Protein AF-A0AAV4P4Y8-F1 (afdb_monomer_lite)

Organism: Caerostris extrusa (NCBI:txid172846)

Radius of gyration: 26.39 Å; chains: 1; bounding box: 56×54×72 Å

InterPro domains:
  IPR024332 MOZART2 family [PF12926] (7-69)
  IPR024332 MOZART2 family [PTHR28578] (13-83)

pLDDT: mean 70.35, std 20.5, range [38.97, 96.69]

Sequence (98 aa):
MSENNQHSKVSFYPQGKTTVLTSRDKDLYELCQLSSTPLEPELFKICIELLRMDVSPSALVDVLHNMATQVSNQNFVSKRNTQNRTSGSEKKKTSCSC

Structure (mmCIF, N/CA/C/O backbone):
data_AF-A0AAV4P4Y8-F1
#
_entry.id   AF-A0AAV4P4Y8-F1
#
loop_
_atom_site.group_PDB
_atom_site.id
_atom_site.type_symbol
_atom_site.label_atom_id
_atom_site.label_alt_id
_atom_site.label_comp_id
_atom_site.label_asym_id
_atom_site.label_entity_id
_atom_site.label_seq_id
_atom_site.pdbx_PDB_ins_code
_atom_site.Cartn_x
_atom_site.Cartn_y
_atom_site.Cartn_z
_atom_site.occupancy
_atom_site.B_iso_or_equiv
_atom_site.auth_seq_id
_atom_site.auth_comp_id
_atom_site.auth_asym_id
_atom_site.auth_atom_id
_atom_site.pdbx_PDB_model_num
ATOM 1 N N . MET A 1 1 ? -24.555 37.194 -26.036 1.00 38.97 1 MET A N 1
ATOM 2 C CA . MET A 1 1 ? -24.799 36.378 -24.830 1.00 38.97 1 MET A CA 1
ATOM 3 C C . MET A 1 1 ? -23.822 35.219 -24.897 1.00 38.97 1 MET A C 1
ATOM 5 O O . MET A 1 1 ? -24.007 34.362 -25.745 1.00 38.97 1 MET A O 1
ATOM 9 N N . SER A 1 2 ? -22.730 35.268 -24.133 1.00 45.00 2 SER A N 1
ATOM 10 C CA . SER A 1 2 ? -21.706 34.213 -24.132 1.00 45.00 2 SER A CA 1
ATOM 11 C C . SER A 1 2 ? -21.866 33.392 -22.858 1.00 45.00 2 SER A C 1
ATOM 13 O O . SER A 1 2 ? -21.701 33.924 -21.761 1.00 45.00 2 SER A O 1
ATOM 15 N N . GLU A 1 3 ? -22.249 32.127 -23.009 1.00 45.66 3 GLU A N 1
ATOM 16 C CA . GLU A 1 3 ? -22.411 31.172 -21.914 1.00 45.66 3 GLU A CA 1
ATOM 17 C C . GLU A 1 3 ? -21.037 30.745 -21.379 1.00 45.66 3 GLU A C 1
ATOM 19 O O . GLU A 1 3 ? -20.237 30.123 -22.076 1.00 45.66 3 GLU A O 1
ATOM 24 N N . ASN A 1 4 ? -20.754 31.101 -20.125 1.00 45.25 4 ASN A N 1
ATOM 25 C CA . ASN A 1 4 ? -19.580 30.643 -19.391 1.00 45.25 4 ASN A CA 1
ATOM 26 C C . ASN A 1 4 ? -19.884 29.281 -18.753 1.00 45.25 4 ASN A C 1
ATOM 28 O O . ASN A 1 4 ? -20.525 29.211 -17.706 1.00 45.25 4 ASN A O 1
ATOM 32 N N . ASN A 1 5 ? -19.405 28.202 -19.370 1.00 55.59 5 ASN A N 1
ATOM 33 C CA . ASN A 1 5 ? -19.446 26.857 -18.802 1.00 55.59 5 ASN A CA 1
ATOM 34 C C . ASN A 1 5 ? -18.287 26.674 -17.803 1.00 55.59 5 ASN A C 1
ATOM 36 O O . ASN A 1 5 ? -17.173 26.301 -18.179 1.00 55.59 5 ASN A O 1
ATOM 40 N N . GLN A 1 6 ? -18.535 26.982 -16.527 1.00 52.12 6 GLN A N 1
ATOM 41 C CA . GLN A 1 6 ? -17.615 26.660 -15.435 1.00 52.12 6 GLN A CA 1
ATOM 42 C C . GLN A 1 6 ? -17.715 25.167 -15.114 1.00 52.12 6 GLN A C 1
ATOM 44 O O . GLN A 1 6 ? -18.572 24.728 -14.354 1.00 52.12 6 GLN A O 1
ATOM 49 N N . HIS A 1 7 ? -16.808 24.383 -15.692 1.00 48.91 7 HIS A N 1
ATOM 50 C CA . HIS A 1 7 ? -16.586 23.002 -15.287 1.00 48.91 7 HIS A CA 1
ATOM 51 C C . HIS A 1 7 ? -15.912 23.018 -13.905 1.00 48.91 7 HIS A C 1
ATOM 53 O O . HIS A 1 7 ? -14.751 23.414 -13.770 1.00 48.91 7 HIS A O 1
ATOM 59 N N . SER A 1 8 ? -16.653 22.638 -12.867 1.00 48.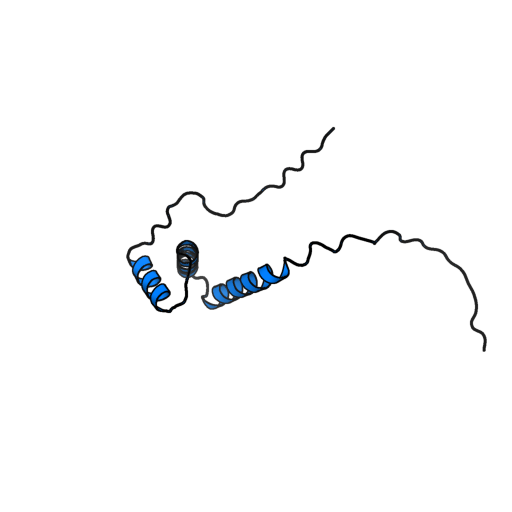03 8 SER A N 1
ATOM 60 C CA . SER A 1 8 ? -16.172 22.554 -11.489 1.00 48.03 8 SER A CA 1
ATOM 61 C C . SER A 1 8 ? -15.015 21.554 -11.409 1.00 48.03 8 SER A C 1
ATOM 63 O O . SER A 1 8 ? -15.225 20.342 -11.421 1.00 48.03 8 SER A O 1
ATOM 65 N N . LYS A 1 9 ? -13.771 22.039 -11.318 1.00 52.88 9 LYS A N 1
ATOM 66 C CA . LYS A 1 9 ? -12.633 21.205 -10.915 1.00 52.88 9 LYS A CA 1
ATOM 67 C C . LYS A 1 9 ? -12.786 20.896 -9.429 1.00 52.88 9 LYS A C 1
ATOM 69 O O . LYS A 1 9 ? -12.312 21.650 -8.585 1.00 52.88 9 LYS A O 1
ATOM 74 N N . VAL A 1 10 ? -13.473 19.804 -9.105 1.00 47.41 10 VAL A N 1
ATOM 75 C CA . VAL A 1 10 ? -13.491 19.286 -7.737 1.00 47.41 10 VAL A CA 1
ATOM 76 C C . VAL A 1 10 ? -12.116 18.676 -7.465 1.00 47.41 10 VAL A C 1
ATOM 78 O O . VAL A 1 10 ? -11.821 17.553 -7.866 1.00 47.41 10 VAL A O 1
ATOM 81 N N . SER A 1 11 ? -11.229 19.460 -6.852 1.00 48.19 11 SER A N 1
ATOM 82 C CA . SER A 1 11 ? -9.954 18.967 -6.332 1.00 48.19 11 SER A CA 1
ATOM 83 C C . SER A 1 11 ? -10.225 18.253 -5.011 1.00 48.19 11 SER A C 1
ATOM 85 O O . SER A 1 11 ? -10.378 18.898 -3.980 1.00 48.19 11 SER A O 1
ATOM 87 N N . PHE A 1 12 ? -10.293 16.922 -5.048 1.00 55.06 12 PHE A N 1
ATOM 88 C CA . PHE A 1 12 ? -10.479 16.073 -3.863 1.00 55.06 12 PHE A CA 1
ATOM 89 C C . PHE A 1 12 ? -9.203 15.873 -3.028 1.00 55.06 12 PHE A C 1
ATOM 91 O O . PHE A 1 12 ? -9.225 15.130 -2.051 1.00 55.06 12 PHE A O 1
ATOM 98 N N . TYR A 1 13 ? -8.092 16.529 -3.368 1.00 49.66 13 TYR A N 1
ATOM 99 C CA . TYR A 1 13 ? -6.882 16.449 -2.556 1.00 49.66 13 TYR A CA 1
ATOM 100 C C . TYR A 1 13 ? -6.947 17.471 -1.419 1.00 49.66 13 TYR A C 1
ATOM 102 O O . TYR A 1 13 ? -7.094 18.665 -1.702 1.00 49.66 13 TYR A O 1
ATOM 110 N N . PRO A 1 14 ? -6.816 17.052 -0.146 1.00 58.19 14 PRO A N 1
ATOM 111 C CA . PRO A 1 14 ? -6.627 17.986 0.951 1.00 58.19 14 PRO A CA 1
ATOM 112 C C . PRO A 1 14 ? -5.310 18.740 0.729 1.00 58.19 14 PRO A C 1
ATOM 114 O O . PRO A 1 14 ? -4.223 18.249 1.026 1.00 58.19 14 PRO A O 1
ATOM 117 N N . GLN A 1 15 ? -5.410 19.947 0.171 1.00 55.78 15 GLN A N 1
ATOM 118 C CA . GLN A 1 15 ? -4.303 20.889 0.092 1.00 55.78 15 GLN A CA 1
ATOM 119 C C . GLN A 1 15 ? -3.875 21.267 1.516 1.00 55.78 15 GLN A C 1
ATOM 121 O O . GLN A 1 15 ? -4.679 21.756 2.307 1.00 55.78 15 GLN A O 1
ATOM 126 N N . GLY A 1 16 ? -2.590 21.082 1.824 1.00 49.59 16 GLY A N 1
ATOM 127 C CA . GLY A 1 16 ? -1.934 21.876 2.865 1.00 49.59 16 GLY A CA 1
ATOM 128 C C . GLY A 1 16 ? -1.568 21.178 4.172 1.00 49.59 16 GLY A C 1
ATOM 129 O O . GLY A 1 16 ? -1.481 21.848 5.197 1.00 49.59 16 GLY A O 1
ATOM 130 N N . LYS A 1 17 ? -1.290 19.871 4.179 1.00 51.59 17 LYS A N 1
ATOM 131 C CA . LYS A 1 17 ? -0.532 19.270 5.287 1.00 51.59 17 LYS A CA 1
ATOM 132 C C . LYS A 1 17 ? 0.710 18.624 4.713 1.00 51.59 17 LYS A C 1
ATOM 134 O O . LYS A 1 17 ? 0.604 17.659 3.964 1.00 51.59 17 LYS A O 1
ATOM 139 N N . THR A 1 18 ? 1.867 19.186 5.055 1.00 54.28 18 THR A N 1
ATOM 140 C CA . THR A 1 18 ? 3.171 18.564 4.830 1.00 54.28 18 THR A CA 1
ATOM 141 C C . THR A 1 18 ? 3.059 17.063 5.099 1.00 54.28 18 THR A C 1
ATOM 143 O O . THR A 1 18 ? 2.433 16.632 6.074 1.00 54.28 18 THR A O 1
ATOM 146 N N . THR A 1 19 ? 3.599 16.255 4.193 1.00 60.72 19 THR A N 1
ATOM 147 C CA . THR A 1 19 ? 3.633 14.787 4.244 1.00 60.72 19 THR A CA 1
ATOM 148 C C . THR A 1 19 ? 4.592 14.325 5.334 1.00 60.72 19 THR A C 1
ATOM 150 O O . THR A 1 19 ? 5.569 13.622 5.116 1.00 60.72 19 THR A O 1
ATOM 153 N N . VAL A 1 20 ? 4.328 14.767 6.559 1.00 70.38 20 VAL A N 1
ATOM 154 C CA . VAL A 1 20 ? 5.062 14.360 7.740 1.00 70.38 20 VAL A CA 1
ATOM 155 C C . VAL A 1 20 ? 4.527 12.992 8.119 1.00 70.38 20 VAL A C 1
ATOM 157 O O . VAL A 1 20 ? 3.431 12.862 8.666 1.00 70.38 20 VAL A O 1
ATOM 160 N N . LEU A 1 21 ? 5.297 11.968 7.767 1.00 77.25 21 LEU A N 1
ATOM 161 C CA . LEU A 1 21 ? 5.122 10.626 8.298 1.00 77.25 21 LEU A CA 1
ATOM 162 C C . LEU A 1 21 ? 5.441 10.653 9.797 1.00 77.25 21 LEU A C 1
ATOM 164 O O . LEU A 1 21 ? 6.429 11.268 10.220 1.00 77.25 21 LEU A O 1
ATOM 168 N N . THR A 1 22 ? 4.607 10.000 10.606 1.00 81.81 22 THR A N 1
ATOM 169 C CA . THR A 1 22 ? 4.926 9.777 12.024 1.00 81.81 22 THR A CA 1
ATOM 170 C C . THR A 1 22 ? 6.174 8.895 12.137 1.00 81.81 22 THR A C 1
ATOM 172 O O . THR A 1 22 ? 6.510 8.198 11.183 1.00 81.81 22 THR A O 1
ATOM 175 N N . SER A 1 23 ? 6.874 8.887 13.279 1.00 80.69 23 SER A N 1
ATOM 176 C CA . SER A 1 23 ? 8.095 8.072 13.435 1.00 80.69 23 SER A CA 1
ATOM 177 C C . SER A 1 23 ? 7.865 6.597 13.084 1.00 80.69 23 SER A C 1
ATOM 179 O O . SER A 1 23 ? 8.649 6.021 12.348 1.00 80.69 23 SER A O 1
ATOM 181 N N . ARG A 1 24 ? 6.725 6.028 13.496 1.00 81.81 24 ARG A N 1
ATOM 182 C CA . ARG A 1 24 ? 6.344 4.652 13.145 1.00 81.81 24 ARG A CA 1
ATOM 183 C C . ARG A 1 24 ? 6.092 4.464 11.645 1.00 81.81 24 ARG A C 1
ATOM 185 O O . ARG A 1 24 ? 6.428 3.424 11.091 1.00 81.81 24 ARG A O 1
ATOM 192 N N . ASP A 1 25 ? 5.475 5.447 10.993 1.00 87.88 25 ASP A N 1
ATOM 193 C CA . ASP A 1 25 ? 5.190 5.377 9.556 1.00 87.88 25 ASP A CA 1
ATOM 194 C C . ASP A 1 25 ? 6.476 5.529 8.727 1.00 87.88 25 ASP A C 1
ATOM 196 O O . ASP A 1 25 ? 6.567 4.967 7.640 1.00 87.88 25 ASP A O 1
ATOM 200 N N . LYS A 1 26 ? 7.490 6.234 9.249 1.00 87.94 26 LYS A N 1
ATOM 201 C CA . LYS A 1 26 ? 8.815 6.336 8.619 1.00 87.94 26 LYS A CA 1
ATOM 202 C C . LYS A 1 26 ? 9.538 4.995 8.576 1.00 87.94 26 LYS A C 1
ATOM 204 O O . LYS A 1 26 ? 10.052 4.655 7.519 1.00 87.94 26 LYS A O 1
ATOM 209 N N . ASP A 1 27 ? 9.521 4.231 9.667 1.00 89.88 27 ASP A N 1
ATOM 210 C CA . ASP A 1 27 ? 10.166 2.911 9.715 1.00 89.88 27 ASP A CA 1
ATOM 211 C C . ASP A 1 27 ? 9.532 1.953 8.691 1.00 89.88 27 ASP A C 1
ATOM 213 O O . ASP A 1 27 ? 10.215 1.246 7.952 1.00 89.88 27 ASP A O 1
ATOM 217 N N . LEU A 1 28 ? 8.198 1.968 8.591 1.00 90.31 28 LEU A N 1
ATOM 218 C CA . LEU A 1 28 ? 7.464 1.177 7.600 1.00 90.31 28 LEU A CA 1
ATOM 219 C C . LEU A 1 28 ? 7.734 1.643 6.161 1.00 90.31 28 LEU A C 1
ATOM 221 O O . LEU A 1 28 ? 7.838 0.813 5.257 1.00 90.31 28 LEU A O 1
ATOM 225 N N . TYR A 1 29 ? 7.861 2.954 5.946 1.00 89.75 29 TYR A N 1
ATOM 226 C CA . TYR A 1 29 ? 8.234 3.511 4.650 1.00 89.75 29 TYR A CA 1
ATOM 227 C C . TYR A 1 29 ? 9.654 3.091 4.252 1.00 89.75 29 TYR A C 1
ATOM 229 O O . TYR A 1 29 ? 9.862 2.646 3.130 1.00 89.75 29 TYR A O 1
ATOM 237 N N . GLU A 1 30 ? 10.619 3.145 5.171 1.00 90.06 30 GLU A N 1
ATOM 238 C CA . GLU A 1 30 ? 11.992 2.691 4.929 1.00 90.06 30 GLU A CA 1
ATOM 239 C C . GLU A 1 30 ? 12.041 1.205 4.547 1.00 90.06 30 GLU A C 1
ATOM 241 O O . GLU A 1 30 ? 12.673 0.850 3.552 1.00 90.06 30 GLU A O 1
ATOM 246 N N . LEU A 1 31 ? 11.294 0.343 5.251 1.00 89.62 31 LEU A N 1
ATOM 247 C CA . LEU A 1 31 ? 11.156 -1.072 4.880 1.00 89.62 31 LEU A CA 1
ATOM 248 C C . LEU A 1 31 ? 10.600 -1.250 3.460 1.00 89.62 31 LEU A C 1
ATOM 250 O O . LEU A 1 31 ? 11.082 -2.099 2.708 1.00 89.62 31 LEU A O 1
ATOM 254 N N . CYS A 1 32 ? 9.612 -0.440 3.075 1.00 89.44 32 CYS A N 1
ATOM 255 C CA . CYS A 1 32 ? 9.063 -0.457 1.722 1.00 89.44 32 CYS A CA 1
ATOM 256 C C . CYS A 1 32 ? 10.123 -0.057 0.682 1.00 89.44 32 CYS A C 1
ATOM 258 O O . CYS A 1 32 ? 10.304 -0.770 -0.307 1.00 89.44 32 CYS A O 1
ATOM 260 N N . GLN A 1 33 ? 10.906 0.989 0.945 1.00 89.00 33 GLN A N 1
ATOM 261 C CA . GLN A 1 33 ? 11.981 1.423 0.047 1.00 89.00 33 GLN A CA 1
ATOM 262 C C . GLN A 1 33 ? 13.084 0.361 -0.098 1.00 89.00 33 GLN A C 1
ATOM 264 O O . GLN A 1 33 ? 13.586 0.139 -1.201 1.00 89.00 33 GLN A O 1
ATOM 269 N N . LEU A 1 34 ? 13.420 -0.351 0.983 1.00 89.75 34 LEU A N 1
ATOM 270 C CA . LEU A 1 34 ? 14.373 -1.467 0.957 1.00 89.75 34 LEU A CA 1
ATOM 271 C C . LEU A 1 34 ? 13.853 -2.676 0.162 1.00 89.75 34 LEU A C 1
ATOM 273 O O . LEU A 1 34 ? 14.646 -3.423 -0.409 1.00 89.75 34 LEU A O 1
ATOM 277 N N . SER A 1 35 ? 12.532 -2.851 0.058 1.00 87.25 35 SER A N 1
ATOM 278 C CA . SER A 1 35 ? 11.909 -3.937 -0.717 1.00 87.25 35 SER A CA 1
ATOM 279 C C . SER A 1 35 ? 12.012 -3.772 -2.243 1.00 87.25 35 SER A C 1
ATOM 281 O O . SER A 1 35 ? 11.431 -4.559 -2.987 1.00 87.25 35 SER A O 1
ATOM 283 N N . SER A 1 36 ? 12.745 -2.760 -2.728 1.00 81.88 36 SER A N 1
ATOM 284 C CA . SER A 1 36 ? 12.860 -2.403 -4.154 1.00 81.88 36 SER A CA 1
ATOM 285 C C . SER A 1 36 ? 11.522 -2.060 -4.822 1.00 81.88 36 SER A C 1
ATOM 287 O O . SER A 1 36 ? 11.412 -2.090 -6.046 1.00 81.88 36 SER A O 1
ATOM 289 N N . THR A 1 37 ? 10.511 -1.703 -4.026 1.00 78.44 37 THR A N 1
ATOM 290 C CA . THR A 1 37 ? 9.224 -1.197 -4.510 1.00 78.44 37 THR A CA 1
ATOM 291 C C . THR A 1 37 ? 9.196 0.312 -4.276 1.00 78.44 37 THR A C 1
ATOM 293 O O . THR A 1 37 ? 8.874 0.733 -3.166 1.00 78.44 37 THR A O 1
ATOM 296 N N . PRO A 1 38 ? 9.575 1.143 -5.265 1.00 79.38 38 PRO A N 1
ATOM 297 C CA . PRO A 1 38 ? 9.567 2.587 -5.091 1.00 79.38 38 PRO A CA 1
ATOM 298 C C . PRO A 1 38 ? 8.121 3.062 -4.956 1.00 79.38 38 PRO A C 1
ATOM 300 O O . PRO A 1 38 ? 7.332 2.955 -5.897 1.00 79.38 38 PRO A O 1
ATOM 303 N N . LEU A 1 39 ? 7.776 3.571 -3.777 1.00 85.62 39 LEU A N 1
ATOM 304 C CA . LEU A 1 39 ? 6.456 4.113 -3.495 1.00 85.62 39 LEU A CA 1
ATOM 305 C C . LEU A 1 39 ? 6.591 5.584 -3.119 1.00 85.62 39 LEU A C 1
ATOM 307 O O . LEU A 1 39 ? 7.390 5.936 -2.259 1.00 85.62 39 LEU A O 1
ATOM 311 N N . GLU A 1 40 ? 5.804 6.452 -3.751 1.00 89.25 40 GLU A N 1
ATOM 312 C CA . GLU A 1 40 ? 5.810 7.876 -3.412 1.00 89.25 40 GLU A CA 1
ATOM 313 C C . GLU A 1 40 ? 5.386 8.083 -1.942 1.00 89.25 40 GLU A C 1
ATOM 315 O O . GLU A 1 40 ? 4.411 7.458 -1.502 1.00 89.25 40 GLU A O 1
ATOM 320 N N . PRO A 1 41 ? 6.040 8.981 -1.176 1.00 87.25 41 PRO A N 1
ATOM 321 C CA . PRO A 1 41 ? 5.716 9.217 0.236 1.00 87.25 41 PRO A CA 1
ATOM 322 C C . PRO A 1 41 ? 4.239 9.558 0.477 1.00 87.25 41 PRO A C 1
ATOM 324 O O . PRO A 1 41 ? 3.643 9.159 1.479 1.00 87.25 41 PRO A O 1
ATOM 327 N N . GLU A 1 42 ? 3.640 10.298 -0.458 1.00 88.44 42 GLU A N 1
ATOM 328 C CA . GLU A 1 42 ? 2.222 10.665 -0.446 1.00 88.44 42 GLU A CA 1
ATOM 329 C C . GLU A 1 42 ? 1.312 9.449 -0.603 1.00 88.44 42 GLU A C 1
ATOM 331 O O . GLU A 1 42 ? 0.354 9.287 0.154 1.00 88.44 42 GLU A O 1
ATOM 336 N N . LEU A 1 43 ? 1.641 8.565 -1.544 1.00 89.00 43 LEU A N 1
ATOM 337 C CA . LEU A 1 43 ? 0.873 7.354 -1.800 1.00 89.00 43 LEU A CA 1
ATOM 338 C C . LEU A 1 43 ? 0.990 6.371 -0.631 1.00 89.00 43 LEU A C 1
ATOM 340 O O . LEU A 1 43 ? -0.019 5.823 -0.195 1.00 89.00 43 LEU A O 1
ATOM 344 N N . PHE A 1 44 ? 2.189 6.213 -0.064 1.00 91.19 44 PHE A N 1
ATOM 345 C CA . PHE A 1 44 ? 2.395 5.412 1.142 1.00 91.19 44 PHE A CA 1
ATOM 346 C C . PHE A 1 44 ? 1.513 5.894 2.300 1.00 91.19 44 PHE A C 1
ATOM 348 O O . PHE A 1 44 ? 0.831 5.091 2.939 1.00 91.19 44 PHE A O 1
ATOM 355 N N . LYS A 1 45 ? 1.475 7.211 2.540 1.00 91.12 45 LYS A N 1
ATOM 356 C CA . LYS A 1 45 ? 0.644 7.801 3.593 1.00 91.12 45 LYS A CA 1
ATOM 357 C C . LYS A 1 45 ? -0.838 7.487 3.392 1.00 91.12 45 LYS A C 1
ATOM 359 O O . LYS A 1 45 ? -1.490 7.066 4.344 1.00 91.12 45 LYS A O 1
ATOM 364 N N . ILE A 1 46 ? -1.348 7.637 2.170 1.00 91.81 46 ILE A N 1
ATOM 365 C CA . ILE A 1 46 ? -2.741 7.311 1.836 1.00 91.81 46 ILE A CA 1
ATOM 366 C C . ILE A 1 46 ? -3.020 5.829 2.104 1.00 91.81 46 ILE A C 1
ATOM 368 O O . ILE A 1 46 ? -4.011 5.501 2.752 1.00 91.81 46 ILE A O 1
ATOM 372 N N . CYS A 1 47 ? -2.133 4.930 1.671 1.00 92.25 47 CYS A N 1
ATOM 373 C CA . CYS A 1 47 ? -2.283 3.497 1.920 1.00 92.25 47 CYS A CA 1
ATOM 374 C C . CYS A 1 47 ? -2.357 3.182 3.423 1.00 92.25 47 CYS A C 1
ATOM 376 O O . CYS A 1 47 ? -3.239 2.439 3.848 1.00 92.25 47 CYS A O 1
ATOM 378 N N . ILE A 1 48 ? -1.484 3.776 4.242 1.00 92.12 48 ILE A N 1
ATOM 379 C CA . ILE A 1 48 ? -1.503 3.593 5.702 1.00 92.12 48 ILE A CA 1
ATOM 380 C C . ILE A 1 48 ? -2.775 4.172 6.333 1.00 92.12 48 ILE A C 1
ATOM 382 O O . ILE A 1 48 ? -3.353 3.544 7.219 1.00 92.12 48 ILE A O 1
ATOM 386 N N . GLU A 1 49 ? -3.229 5.348 5.894 1.00 91.75 49 GLU A N 1
ATOM 387 C CA . GLU A 1 49 ? -4.473 5.955 6.381 1.00 91.75 49 GLU A CA 1
ATOM 388 C C . GLU A 1 49 ? -5.688 5.071 6.069 1.00 91.75 49 GLU A C 1
ATOM 390 O O . GLU A 1 49 ? -6.502 4.832 6.958 1.00 91.75 49 GLU A O 1
ATOM 395 N N . LEU A 1 50 ? -5.767 4.501 4.863 1.00 93.44 50 LEU A N 1
ATOM 396 C CA . LEU A 1 50 ? -6.838 3.574 4.483 1.00 93.44 50 LEU A CA 1
ATOM 397 C C . LEU A 1 50 ? -6.804 2.281 5.305 1.00 93.44 50 LEU A C 1
ATOM 399 O O . LEU A 1 50 ? -7.844 1.829 5.779 1.00 93.44 50 LEU A O 1
ATOM 403 N N . LEU A 1 51 ? -5.616 1.717 5.540 1.00 92.38 51 LEU A N 1
ATOM 404 C CA . LEU A 1 51 ? -5.464 0.530 6.387 1.00 92.38 51 LEU A CA 1
ATOM 405 C C . LEU A 1 51 ? -5.877 0.795 7.844 1.00 92.38 51 LEU A C 1
ATOM 407 O O . LEU A 1 51 ? -6.415 -0.093 8.497 1.00 92.38 51 LEU A O 1
ATOM 411 N N . ARG A 1 52 ? -5.667 2.015 8.358 1.00 91.56 52 ARG A N 1
ATOM 412 C CA . ARG A 1 52 ? -6.137 2.431 9.694 1.00 91.56 52 ARG A CA 1
ATOM 413 C C . ARG A 1 52 ? -7.651 2.630 9.777 1.00 91.56 52 ARG A C 1
ATOM 415 O O . ARG A 1 52 ? -8.181 2.645 10.880 1.00 91.56 52 ARG A O 1
ATOM 422 N N . MET A 1 53 ? -8.325 2.806 8.643 1.00 94.19 53 MET A N 1
ATOM 423 C CA . MET A 1 53 ? -9.784 2.918 8.544 1.00 94.19 53 MET A CA 1
ATOM 424 C C . MET A 1 53 ? -10.468 1.558 8.320 1.00 94.19 53 MET A C 1
ATOM 426 O O . MET A 1 53 ? -11.589 1.516 7.819 1.00 94.19 53 MET A O 1
ATOM 430 N N . ASP A 1 54 ? -9.789 0.454 8.644 1.00 92.69 54 ASP A N 1
ATOM 431 C CA . ASP A 1 54 ? -10.287 -0.917 8.482 1.00 92.69 54 ASP A CA 1
ATOM 432 C C . ASP A 1 54 ? -10.647 -1.294 7.029 1.00 92.69 54 ASP A C 1
ATOM 434 O O . ASP A 1 54 ? -11.465 -2.181 6.772 1.00 92.69 54 ASP A O 1
ATOM 438 N N . VAL A 1 55 ? -10.017 -0.649 6.040 1.00 95.69 55 VAL A N 1
ATOM 439 C CA . VAL A 1 55 ? -10.136 -1.056 4.634 1.00 95.69 55 VAL A CA 1
ATOM 440 C C . VAL A 1 55 ? -9.310 -2.322 4.399 1.00 95.69 55 VAL A C 1
ATOM 442 O O . VAL A 1 55 ? -8.133 -2.391 4.751 1.00 95.69 55 VAL A O 1
ATOM 445 N N . SER A 1 56 ? -9.914 -3.328 3.757 1.00 96.69 56 SER A N 1
ATOM 446 C CA . SER A 1 56 ? -9.233 -4.588 3.435 1.00 96.69 56 SER A CA 1
ATOM 447 C C . SER A 1 56 ? -8.013 -4.364 2.522 1.00 96.69 56 SER A C 1
ATOM 449 O O . SER A 1 56 ? -8.157 -3.718 1.477 1.00 96.69 56 SER A O 1
ATOM 451 N N . PRO A 1 57 ? -6.836 -4.950 2.832 1.00 95.50 57 PRO A N 1
ATOM 452 C CA . PRO A 1 57 ? -5.647 -4.839 1.987 1.00 95.50 57 PRO A CA 1
ATOM 453 C C . PRO A 1 57 ? -5.883 -5.320 0.553 1.00 95.50 57 PRO A C 1
ATOM 455 O O . PRO A 1 57 ? -5.415 -4.691 -0.392 1.00 95.50 57 PRO A O 1
ATOM 458 N N . SER A 1 58 ? -6.650 -6.402 0.377 1.00 96.69 58 SER A N 1
ATOM 459 C CA . SER A 1 58 ? -6.969 -6.944 -0.949 1.00 96.69 58 SER A CA 1
ATOM 460 C C . SER A 1 58 ? 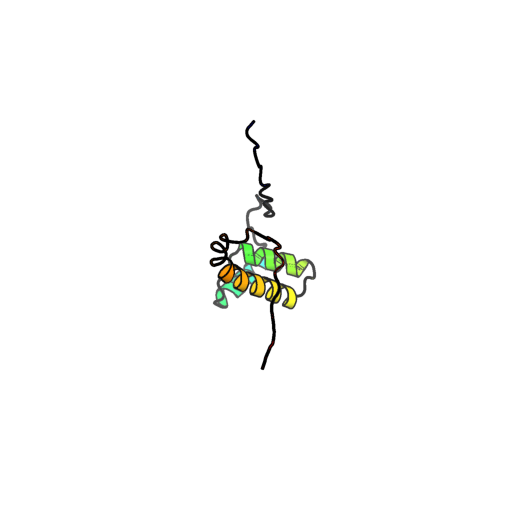-7.759 -5.943 -1.791 1.00 96.69 58 SER A C 1
ATOM 462 O O . SER A 1 58 ? -7.414 -5.708 -2.943 1.00 96.69 58 SER A O 1
ATOM 464 N N . ALA A 1 59 ? -8.748 -5.274 -1.190 1.00 96.31 59 ALA A N 1
ATOM 465 C CA . ALA A 1 59 ? -9.544 -4.268 -1.886 1.00 96.31 59 ALA A CA 1
ATOM 466 C C . ALA A 1 59 ? -8.692 -3.063 -2.319 1.00 96.31 59 ALA A C 1
ATOM 468 O O . ALA A 1 59 ? -8.880 -2.532 -3.412 1.00 96.31 59 ALA A O 1
ATOM 469 N N . LEU A 1 60 ? -7.732 -2.646 -1.487 1.00 95.12 60 LEU A N 1
ATOM 470 C CA . LEU A 1 60 ? -6.806 -1.571 -1.838 1.00 95.12 60 LEU A CA 1
ATOM 471 C C . LEU A 1 60 ? -5.932 -1.952 -3.043 1.00 95.12 60 LEU A C 1
ATOM 473 O O . LEU A 1 60 ? -5.785 -1.154 -3.968 1.00 95.12 60 LEU A O 1
ATOM 477 N N . VAL A 1 61 ? -5.403 -3.179 -3.063 1.00 94.31 61 VAL A N 1
ATOM 478 C CA . VAL A 1 61 ? -4.620 -3.703 -4.195 1.00 94.31 61 VAL A CA 1
ATOM 479 C C . VAL A 1 61 ? -5.461 -3.748 -5.471 1.00 94.31 61 VAL A C 1
ATOM 481 O O . VAL A 1 61 ? -5.012 -3.252 -6.504 1.00 94.31 61 VAL A O 1
ATOM 484 N N . ASP A 1 62 ? -6.689 -4.266 -5.397 1.00 95.50 62 ASP A N 1
ATOM 485 C CA . ASP A 1 62 ? -7.596 -4.361 -6.547 1.00 95.50 62 ASP A CA 1
ATOM 486 C C . ASP A 1 62 ? -7.895 -2.983 -7.150 1.00 95.50 62 ASP A C 1
ATOM 488 O O . ASP A 1 62 ? -7.853 -2.796 -8.368 1.00 95.50 62 ASP A O 1
ATOM 492 N N . VAL A 1 63 ? -8.161 -1.988 -6.300 1.00 94.19 63 VAL A N 1
ATOM 493 C CA . VAL A 1 63 ? -8.434 -0.615 -6.735 1.00 94.19 63 VAL A CA 1
ATOM 494 C C . VAL A 1 63 ? -7.204 0.006 -7.394 1.00 94.19 63 VAL A C 1
ATOM 496 O O . VAL A 1 63 ? -7.321 0.542 -8.497 1.00 94.19 63 VAL A O 1
ATOM 499 N N . LEU A 1 64 ? -6.026 -0.090 -6.769 1.00 91.31 64 LEU A N 1
ATOM 500 C CA . LEU A 1 64 ? -4.785 0.456 -7.328 1.00 91.31 64 LEU A CA 1
ATOM 501 C C . LEU A 1 64 ? -4.430 -0.206 -8.668 1.00 91.31 64 LEU A C 1
ATOM 503 O O . LEU A 1 64 ? -4.082 0.487 -9.626 1.00 91.31 64 LEU A O 1
ATOM 507 N N . HIS A 1 65 ? -4.593 -1.527 -8.772 1.00 92.88 65 HIS A N 1
ATOM 508 C CA . HIS A 1 65 ? -4.395 -2.273 -10.013 1.00 92.88 65 HIS A CA 1
ATOM 509 C C . HIS A 1 65 ? -5.372 -1.826 -11.114 1.00 92.88 65 HIS A C 1
ATOM 511 O O . HIS A 1 65 ? -4.975 -1.551 -12.251 1.00 92.88 65 HIS A O 1
ATOM 517 N N . ASN A 1 66 ? -6.656 -1.684 -10.780 1.00 93.00 66 ASN A N 1
ATOM 518 C CA . ASN A 1 66 ? -7.673 -1.217 -11.720 1.00 93.00 66 ASN A CA 1
ATOM 519 C C . ASN A 1 66 ? -7.438 0.233 -12.161 1.00 93.00 66 ASN A C 1
ATOM 521 O O . ASN A 1 66 ? -7.734 0.575 -13.304 1.00 93.00 66 ASN A O 1
ATOM 525 N N . MET A 1 67 ? -6.904 1.093 -11.293 1.00 89.75 67 MET A N 1
ATOM 526 C CA . MET A 1 67 ? -6.525 2.460 -11.659 1.00 89.75 67 MET A CA 1
ATOM 527 C C . MET A 1 67 ? -5.330 2.464 -12.618 1.00 89.75 67 MET A C 1
ATOM 529 O O . MET A 1 67 ? -5.394 3.107 -13.666 1.00 89.75 67 MET A O 1
ATOM 533 N N . ALA A 1 68 ? -4.277 1.700 -12.319 1.00 87.44 68 ALA A N 1
ATOM 534 C CA . ALA A 1 68 ? -3.082 1.614 -13.160 1.00 87.44 68 ALA A CA 1
ATOM 535 C C . ALA A 1 68 ? -3.397 1.112 -14.583 1.00 87.44 68 ALA A C 1
ATOM 537 O O . ALA A 1 68 ? -2.890 1.652 -15.566 1.00 87.44 68 ALA A O 1
ATOM 538 N N . THR A 1 69 ? -4.290 0.127 -14.701 1.00 89.12 69 THR A N 1
ATOM 539 C CA . THR A 1 69 ? -4.716 -0.454 -15.989 1.00 89.12 69 THR A CA 1
ATOM 540 C C . THR A 1 69 ? -5.726 0.407 -16.759 1.00 89.12 69 THR A C 1
ATOM 542 O O . THR A 1 69 ? -5.831 0.303 -17.982 1.00 89.12 69 THR A O 1
ATOM 545 N N . GLN A 1 70 ? -6.477 1.285 -16.089 1.00 80.94 70 GLN A N 1
ATOM 546 C CA . GLN A 1 70 ? -7.399 2.212 -16.757 1.00 80.94 70 GLN A CA 1
ATOM 547 C C . GLN A 1 70 ? -6.693 3.452 -17.308 1.00 80.94 70 GLN A C 1
ATOM 549 O O . GLN A 1 70 ? -7.035 3.912 -18.401 1.00 80.94 70 GLN A O 1
ATOM 554 N N . VAL A 1 71 ? -5.690 3.976 -16.597 1.00 66.00 71 VAL A N 1
ATOM 555 C CA . VAL A 1 71 ? -4.906 5.136 -17.054 1.00 66.00 71 VAL A CA 1
ATOM 556 C C . VAL A 1 71 ? -4.203 4.842 -18.387 1.00 66.00 71 VAL A C 1
ATOM 558 O O . VAL A 1 71 ? -4.143 5.720 -19.247 1.00 66.00 71 VAL A O 1
ATOM 561 N N . SER A 1 72 ? -3.770 3.600 -18.637 1.00 60.69 72 SER A N 1
ATOM 562 C CA . SER A 1 72 ? -3.188 3.213 -19.932 1.00 60.69 72 SER A CA 1
ATOM 563 C C . SER A 1 72 ? -4.195 3.215 -21.093 1.0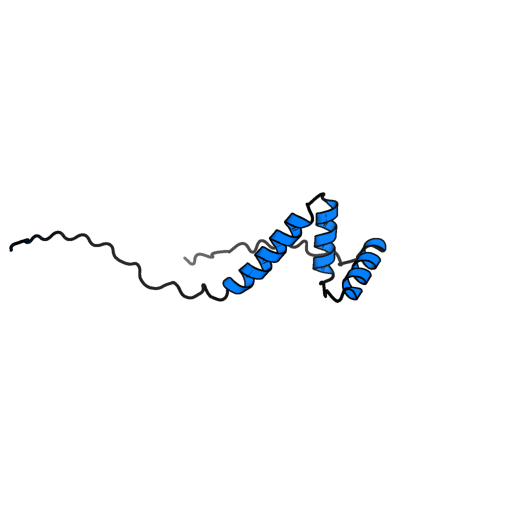0 60.69 72 SER A C 1
ATOM 565 O O . SER A 1 72 ? -3.800 3.437 -22.236 1.00 60.69 72 SER A O 1
ATOM 567 N N . ASN A 1 73 ? -5.491 3.027 -20.821 1.00 56.88 73 ASN A N 1
ATOM 568 C CA . ASN A 1 73 ? -6.540 2.919 -21.846 1.00 56.88 73 ASN A CA 1
ATOM 569 C C . ASN A 1 73 ? -7.241 4.254 -22.168 1.00 56.88 73 ASN A C 1
ATOM 571 O O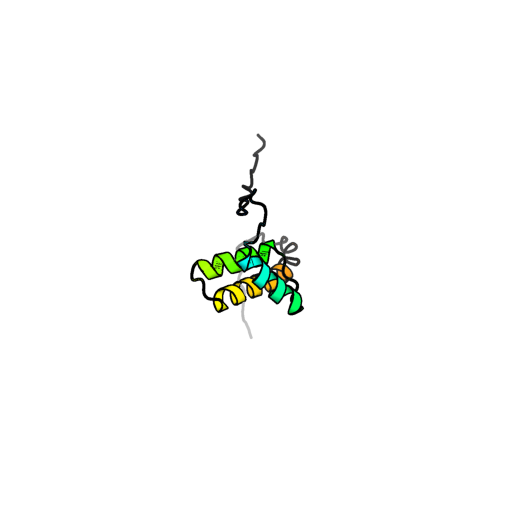 . ASN A 1 73 ? -7.837 4.401 -23.237 1.00 56.88 73 ASN A O 1
ATOM 575 N N . GLN A 1 74 ? -7.150 5.253 -21.286 1.00 56.16 74 GLN A N 1
ATOM 576 C CA . GLN A 1 74 ? -7.731 6.589 -21.501 1.00 56.16 74 GLN A CA 1
ATOM 577 C C . GLN A 1 74 ? -6.988 7.410 -22.573 1.00 56.16 74 GLN A C 1
ATOM 579 O O . GLN A 1 74 ? -7.565 8.326 -23.156 1.00 56.16 74 GLN A O 1
ATOM 584 N N . ASN A 1 75 ? -5.752 7.044 -22.930 1.00 51.06 75 ASN A N 1
ATOM 585 C CA . ASN A 1 75 ? -4.994 7.725 -23.989 1.00 51.06 75 ASN A CA 1
ATOM 586 C C . ASN A 1 75 ? -5.500 7.438 -25.422 1.00 51.06 75 ASN A C 1
ATOM 588 O O . ASN A 1 75 ? -4.997 8.043 -26.368 1.00 51.06 75 ASN A O 1
ATOM 592 N N . PHE A 1 76 ? -6.499 6.562 -25.617 1.00 52.00 76 PHE A N 1
ATOM 593 C CA . PHE A 1 76 ? -7.003 6.193 -26.952 1.00 52.00 76 PHE A CA 1
ATOM 594 C C . PHE A 1 76 ? -8.437 6.651 -27.275 1.00 52.00 76 PHE A C 1
ATOM 596 O O . PHE A 1 76 ? -8.902 6.457 -28.400 1.00 52.00 76 PHE A O 1
ATOM 603 N N . VAL A 1 77 ? -9.151 7.304 -26.349 1.00 52.84 77 VAL A N 1
ATOM 604 C CA . VAL A 1 77 ? -10.565 7.697 -26.552 1.00 52.84 77 VAL A CA 1
ATOM 605 C C . VAL A 1 77 ? -10.719 9.208 -26.788 1.00 52.84 77 VAL A C 1
ATOM 607 O O . VAL A 1 77 ? -11.658 9.835 -26.322 1.00 52.84 77 VAL A O 1
ATOM 610 N N . SER A 1 78 ? -9.824 9.802 -27.583 1.00 51.19 78 SER A N 1
ATOM 611 C CA . SER A 1 78 ? -10.005 11.165 -28.132 1.00 51.19 78 SER A CA 1
ATOM 612 C C . SER A 1 78 ? -10.373 11.182 -29.623 1.00 51.19 78 SER A C 1
ATOM 614 O O . SER A 1 78 ? -10.443 12.244 -30.236 1.00 51.19 78 SER A O 1
ATOM 616 N N . LYS A 1 79 ? -10.651 10.025 -30.243 1.00 48.34 79 LYS A N 1
ATOM 617 C CA . LYS A 1 79 ? -11.105 9.942 -31.645 1.00 48.34 79 LYS A CA 1
ATOM 618 C C . LYS A 1 79 ? -12.264 8.961 -31.820 1.00 48.34 79 LYS A C 1
ATOM 620 O O . LYS A 1 79 ? -12.119 7.911 -32.432 1.00 48.34 79 LYS A O 1
ATOM 625 N N . ARG A 1 80 ? -13.445 9.315 -31.320 1.00 53.25 80 ARG A N 1
ATOM 626 C CA . ARG A 1 80 ? -14.715 8.788 -31.850 1.00 53.25 80 ARG A CA 1
ATOM 627 C C . ARG A 1 80 ? -15.772 9.888 -31.835 1.00 53.25 80 ARG A C 1
ATOM 629 O O . ARG A 1 80 ? -16.756 9.831 -31.115 1.00 53.25 80 ARG A O 1
ATOM 636 N N . ASN A 1 81 ? -15.535 10.927 -32.629 1.00 52.50 81 ASN A N 1
ATOM 637 C CA . ASN A 1 81 ? -16.577 11.876 -32.989 1.00 52.50 81 ASN A CA 1
ATOM 638 C C . ASN A 1 81 ? -16.525 12.128 -34.492 1.00 52.50 81 ASN A C 1
ATOM 640 O O . ASN A 1 81 ? -15.904 13.090 -34.925 1.00 52.50 81 ASN A O 1
ATOM 644 N N . THR A 1 82 ? -17.123 11.244 -35.290 1.00 52.47 82 THR A N 1
ATOM 645 C CA . THR A 1 82 ? -17.693 11.592 -36.600 1.00 52.47 82 THR A CA 1
ATOM 646 C C . THR A 1 82 ? -18.709 10.517 -36.994 1.00 52.47 82 THR A C 1
ATOM 648 O O . THR A 1 82 ? -18.410 9.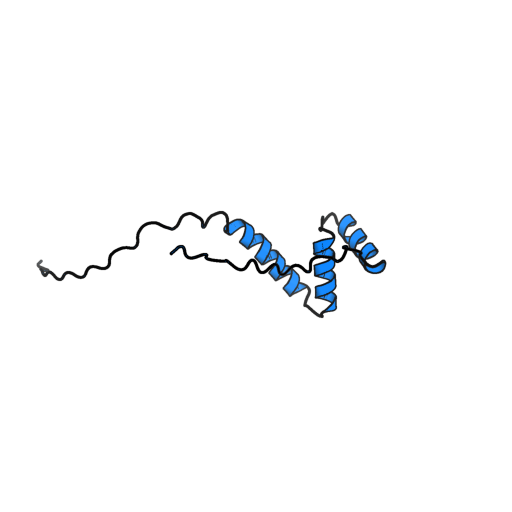331 -36.924 1.00 52.47 82 THR A O 1
ATOM 651 N N . GLN A 1 83 ? -19.884 10.985 -37.427 1.00 57.06 83 GLN A N 1
ATOM 652 C CA . GLN A 1 83 ? -20.996 10.267 -38.064 1.00 57.06 83 GLN A CA 1
ATOM 653 C C . GLN A 1 83 ? -21.925 9.433 -37.170 1.00 57.06 83 GLN A C 1
ATOM 655 O O . GLN A 1 83 ? -21.890 8.212 -37.143 1.00 57.06 83 GLN A O 1
ATOM 660 N N . ASN A 1 84 ? -22.894 10.130 -36.568 1.00 48.41 84 ASN A N 1
ATOM 661 C CA . ASN A 1 84 ? -24.277 9.653 -36.590 1.00 48.41 84 ASN A CA 1
ATOM 662 C C . ASN A 1 84 ? -25.249 10.833 -36.759 1.00 48.41 84 ASN A C 1
ATOM 664 O O . ASN A 1 84 ? -25.679 11.471 -35.801 1.00 48.41 84 ASN A O 1
ATOM 668 N N . ARG A 1 85 ? -25.560 11.131 -38.021 1.00 42.94 85 ARG A N 1
ATOM 669 C CA . ARG A 1 85 ? -26.745 11.848 -38.517 1.00 42.94 85 ARG A CA 1
ATOM 670 C C . ARG A 1 85 ? -26.973 11.217 -39.899 1.00 42.94 85 ARG A C 1
ATOM 672 O O . ARG A 1 85 ? -26.036 11.197 -40.680 1.00 42.94 85 ARG A O 1
ATOM 679 N N . THR A 1 86 ? -28.084 10.585 -40.244 1.00 45.25 86 THR A N 1
ATOM 680 C CA . THR A 1 86 ? -29.480 10.889 -39.935 1.00 45.25 86 THR A CA 1
ATOM 681 C C . THR A 1 86 ? -30.341 9.637 -40.099 1.00 45.25 86 THR A C 1
ATOM 683 O O . THR A 1 86 ? -30.243 8.941 -41.108 1.00 45.25 86 THR A O 1
ATOM 686 N N . SER A 1 87 ? -31.241 9.417 -39.145 1.00 48.75 87 SER A N 1
ATOM 687 C CA . SER A 1 87 ? -32.440 8.598 -39.306 1.00 48.75 87 SER A CA 1
ATOM 688 C C . SER A 1 87 ? -33.337 9.226 -40.376 1.00 48.75 87 SER A C 1
ATOM 690 O O . SER A 1 87 ? -33.710 10.391 -40.254 1.00 48.75 87 SER A O 1
ATOM 692 N N . GLY A 1 88 ? -33.673 8.466 -41.415 1.00 41.00 88 GLY A N 1
ATOM 693 C CA . GLY A 1 88 ? -34.572 8.884 -42.487 1.00 41.00 88 GLY A CA 1
ATOM 694 C C . GLY A 1 88 ? -35.312 7.671 -43.032 1.00 41.00 88 GLY A C 1
ATOM 695 O O . GLY A 1 88 ? -34.756 6.866 -43.768 1.00 41.00 88 GLY A O 1
ATOM 696 N N . SER A 1 89 ? -36.552 7.514 -42.591 1.00 51.16 89 SER A N 1
ATOM 697 C CA . SER A 1 89 ? -37.522 6.519 -43.029 1.00 51.16 89 SER A CA 1
ATOM 698 C C . SER A 1 89 ? -37.906 6.750 -44.490 1.00 51.16 89 SER A C 1
ATOM 700 O O . SER A 1 89 ? -38.485 7.788 -44.792 1.00 51.16 89 SER A O 1
ATOM 702 N N . GLU A 1 90 ? -37.726 5.763 -45.373 1.00 46.41 90 GLU A N 1
ATOM 703 C CA . GLU A 1 90 ? -38.483 5.740 -46.629 1.00 46.41 90 GLU A CA 1
ATOM 704 C C . GLU A 1 90 ? -38.829 4.313 -47.080 1.00 46.41 90 GLU A C 1
ATOM 706 O O . GLU A 1 90 ? -37.990 3.426 -47.212 1.00 46.41 90 GLU A O 1
ATOM 711 N N . LYS A 1 91 ? -40.135 4.097 -47.256 1.00 49.03 91 LYS A N 1
ATOM 712 C CA . LYS A 1 91 ? -40.777 2.870 -47.726 1.00 49.03 91 LYS A CA 1
ATOM 713 C C . LYS A 1 91 ? -40.573 2.735 -49.239 1.00 49.03 91 LYS A C 1
ATOM 715 O O . LYS A 1 91 ? -41.021 3.625 -49.957 1.00 49.03 91 LYS A O 1
ATOM 720 N N . LYS A 1 92 ? -40.107 1.587 -49.758 1.00 41.78 92 LYS A N 1
ATOM 721 C CA . LYS A 1 92 ? -40.542 1.128 -51.095 1.00 41.78 92 LYS A CA 1
ATOM 722 C C . LYS A 1 92 ? -40.339 -0.371 -51.354 1.00 41.78 92 LYS A C 1
ATOM 724 O O . LYS A 1 92 ? -39.298 -0.945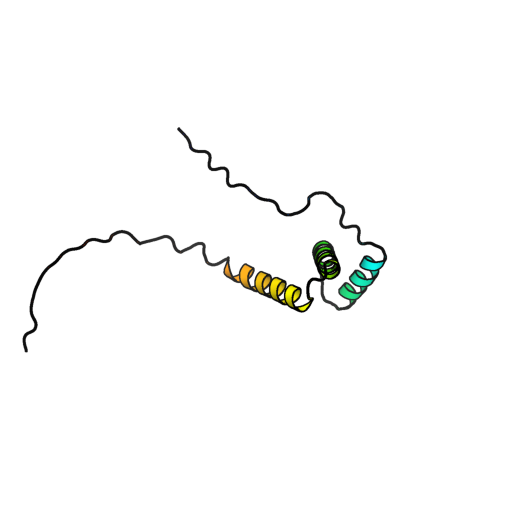 -51.076 1.00 41.78 92 LYS A O 1
ATOM 729 N N . LYS A 1 93 ? -41.422 -0.951 -51.876 1.00 48.41 93 LYS A N 1
ATOM 730 C CA . LYS A 1 93 ? -41.665 -2.317 -52.366 1.00 48.41 93 LYS A CA 1
ATOM 731 C C . LYS A 1 93 ? -40.638 -2.777 -53.412 1.00 48.41 93 LYS A C 1
ATOM 733 O O . LYS A 1 93 ? -40.245 -1.936 -54.207 1.00 48.41 93 LYS A O 1
ATOM 738 N N . THR A 1 94 ? -40.363 -4.090 -53.467 1.00 45.88 94 THR A N 1
ATOM 739 C CA . THR A 1 94 ? -40.627 -5.063 -54.574 1.00 45.88 94 THR A CA 1
ATOM 740 C C . THR A 1 94 ? -39.675 -6.263 -54.425 1.00 45.88 94 THR A C 1
ATOM 742 O O . THR A 1 94 ? -38.470 -6.074 -54.415 1.00 45.88 94 THR A O 1
ATOM 745 N N . SER A 1 95 ? -40.173 -7.470 -54.137 1.00 40.62 95 SER A N 1
ATOM 746 C CA . SER A 1 95 ? -40.486 -8.542 -55.110 1.00 40.62 95 SER A CA 1
ATOM 747 C C . SER A 1 95 ? -39.482 -9.701 -54.997 1.00 40.62 95 SER A C 1
ATOM 749 O O . SER A 1 95 ? -38.385 -9.620 -55.537 1.00 40.62 95 SER A O 1
ATOM 751 N N . CYS A 1 96 ? -39.877 -10.788 -54.327 1.00 39.25 96 CYS A N 1
ATOM 752 C CA . CYS A 1 96 ? -39.289 -12.108 -54.567 1.00 39.25 96 CYS A CA 1
ATOM 753 C C . CYS A 1 96 ? -39.968 -12.717 -55.795 1.00 39.25 96 CYS A C 1
ATOM 755 O O . CYS A 1 96 ? -41.199 -12.746 -55.860 1.00 39.25 96 CYS A O 1
ATOM 757 N N . SER A 1 97 ? -39.190 -13.237 -56.740 1.00 41.88 97 SER A N 1
ATOM 758 C CA . SER A 1 97 ? -39.645 -14.283 -57.657 1.00 41.88 97 SER A CA 1
ATOM 759 C C . SER A 1 97 ? -38.458 -15.096 -58.164 1.00 41.88 97 SER A C 1
ATOM 761 O O . SER A 1 97 ? -37.493 -14.514 -58.655 1.00 41.88 97 SER A O 1
ATOM 763 N N . CYS A 1 98 ? -38.655 -16.414 -58.056 1.00 39.44 98 CYS A N 1
ATOM 764 C CA . CYS A 1 98 ? -37.898 -17.554 -58.578 1.00 39.44 98 CYS A CA 1
ATOM 765 C C . CYS A 1 98 ? -36.572 -17.881 -57.884 1.00 39.44 98 CYS A C 1
ATOM 767 O O . CYS A 1 98 ? -35.544 -17.248 -58.200 1.00 39.44 98 CYS A O 1
#

Secondary structure (DSSP, 8-state):
------------S-TT------HHHHHHHHHHHHTT----HHHHHHHHHHHHTT--HHHHHHHHHHHHHHHHHHTTTT---S----------------

Foldseek 3Di:
DDDDPPPDPPPPDPPDDDLDDDPVLVVVVVVCVVVVNDDDSVRSVVLVVCVVVVNDPVVVVVVVVVVVVVVVVVVPPPPDDDDDDDDDDDDDDDDDDD